Protein AF-A0A937ZBV9-F1 (afdb_monomer)

Sequence (139 aa):
MPPLIVRRASTTVELRDGQSFVIGGLLQSVGQNQINQLPWLGDIPVLGTLFRSTSYQKRETDLAIIVTPRLVRPARPGDVIKTPLDGTLPPNDKDLFLMGKTEVSRAAARLHAGLPPREFTGHMLDLPKGGARVVSARK

Foldseek 3Di:
DDDDDDDDADDDDDDDAFDKDWRDKDKDKDKDKDKDFDPPLLPDPPRNVVRIDIDIDIDIDIDIDMDGDHDKDDDDVPFAADDPPQQWDADDPCCCPVVVDRTDGNQVVCVVVVHDDDDHDMDDDPDPVPDPPPPDDDD

Secondary structure (DSSP, 8-state):
-PPP------------TT--EEEEEEEEEEEEEEEEE-TTTTTSTTTGGGSEEEEEEEEEEEEEEEE-----PPPPTT--B--GGGGEEPPPHHHHHTT--S-EEHHHHHHHTTPPPPP-BS------TT---------

Solvent-accessible surface area (backbone atoms only — not comparable to full-atom values): 9441 Å² total; per-residue (Å²): 132,85,86,85,86,85,88,87,87,87,87,88,86,90,73,56,76,66,44,71,47,74,82,48,72,46,84,46,78,48,78,46,80,47,77,51,60,48,85,85,55,34,77,40,83,95,60,5,68,84,46,37,50,75,46,81,46,79,48,79,46,82,48,77,45,76,48,64,50,75,82,76,75,83,83,56,95,87,58,52,63,75,51,93,68,66,56,53,35,83,47,52,69,63,39,40,75,74,66,68,34,80,63,36,50,35,69,60,54,32,54,76,68,72,44,79,85,80,84,58,47,74,85,77,84,85,67,65,90,90,58,87,80,77,81,79,84,80,133

Structure (mmCIF, N/CA/C/O backbone):
data_AF-A0A937ZBV9-F1
#
_entry.id   AF-A0A937ZBV9-F1
#
loop_
_atom_site.group_PDB
_atom_site.id
_atom_site.type_symbol
_atom_site.label_atom_id
_atom_site.label_alt_id
_atom_site.label_comp_id
_atom_site.label_asym_id
_atom_site.label_entity_id
_atom_site.label_seq_id
_atom_site.pdbx_PDB_ins_code
_atom_site.Cartn_x
_atom_site.Cartn_y
_atom_site.Cartn_z
_atom_site.occupancy
_atom_site.B_iso_or_equiv
_atom_site.auth_seq_id
_atom_site.auth_comp_id
_atom_site.auth_asym_id
_atom_site.auth_atom_id
_atom_site.pdbx_PDB_model_num
ATOM 1 N N . MET A 1 1 ? 0.458 -26.460 14.846 1.00 54.28 1 MET A N 1
ATOM 2 C CA . MET A 1 1 ? 0.755 -25.664 13.632 1.00 54.28 1 MET A CA 1
ATOM 3 C C . MET A 1 1 ? 0.397 -24.213 13.935 1.00 54.28 1 MET A C 1
ATOM 5 O O . MET A 1 1 ? -0.654 -24.023 14.540 1.00 54.28 1 MET A O 1
ATOM 9 N N . PRO A 1 2 ? 1.245 -23.215 13.632 1.00 66.12 2 PRO A N 1
ATOM 10 C CA . PRO A 1 2 ? 0.913 -21.812 13.890 1.00 66.12 2 PRO A CA 1
ATOM 11 C C . PRO A 1 2 ? -0.299 -21.358 13.051 1.00 66.12 2 PRO A C 1
ATOM 13 O O . PRO A 1 2 ? -0.456 -21.831 11.923 1.00 66.12 2 PRO A O 1
ATOM 16 N N . PRO A 1 3 ? -1.161 -20.464 13.574 1.00 81.19 3 PRO A N 1
ATOM 17 C CA . PRO A 1 3 ? -2.319 -19.969 12.837 1.00 81.19 3 PRO A CA 1
ATOM 18 C C . PRO A 1 3 ? -1.886 -19.007 11.722 1.00 81.19 3 PRO A C 1
ATOM 20 O O . PRO A 1 3 ? -1.163 -18.041 11.964 1.00 81.19 3 PRO A O 1
ATOM 23 N N . LEU A 1 4 ? -2.349 -19.256 10.495 1.00 86.62 4 LEU A N 1
ATOM 24 C CA . LEU A 1 4 ? -2.197 -18.330 9.374 1.00 86.62 4 LEU A CA 1
ATOM 25 C C . LEU A 1 4 ? -3.316 -17.281 9.433 1.00 86.62 4 LEU A C 1
ATOM 27 O O . LEU A 1 4 ? -4.492 -17.624 9.331 1.00 86.62 4 LEU A O 1
ATOM 31 N N . ILE A 1 5 ? -2.958 -16.004 9.569 1.00 76.88 5 ILE A N 1
ATOM 32 C CA . ILE A 1 5 ? -3.916 -14.889 9.561 1.00 76.88 5 ILE A CA 1
ATOM 33 C C . ILE A 1 5 ? -3.891 -14.239 8.173 1.00 76.88 5 ILE A C 1
ATOM 35 O O . ILE A 1 5 ? -2.910 -13.596 7.807 1.00 76.88 5 ILE A O 1
ATOM 39 N N . VAL A 1 6 ? -4.968 -14.393 7.397 1.00 79.19 6 VAL A N 1
ATOM 40 C CA . VAL A 1 6 ? -5.111 -13.795 6.056 1.00 79.19 6 VAL A CA 1
ATOM 41 C C . VAL A 1 6 ? -6.173 -12.699 6.084 1.00 79.19 6 VAL A C 1
ATOM 43 O O . VAL A 1 6 ? -7.282 -12.916 6.563 1.00 79.19 6 VAL A O 1
ATOM 46 N N . ARG A 1 7 ? -5.858 -11.528 5.522 1.00 72.69 7 ARG A N 1
ATOM 47 C CA . ARG A 1 7 ? -6.812 -10.433 5.279 1.00 72.69 7 ARG A CA 1
ATOM 48 C C . ARG A 1 7 ? -7.056 -10.294 3.777 1.00 72.69 7 ARG A C 1
ATOM 50 O O . ARG A 1 7 ? -6.093 -10.238 3.018 1.00 72.69 7 ARG A O 1
ATOM 57 N N . ARG A 1 8 ? -8.318 -10.219 3.342 1.00 74.69 8 ARG A N 1
ATOM 58 C CA . ARG A 1 8 ? -8.700 -10.053 1.927 1.00 74.69 8 ARG A CA 1
ATOM 59 C C . ARG A 1 8 ? -9.763 -8.964 1.791 1.00 74.69 8 ARG A C 1
ATOM 61 O O . ARG A 1 8 ? -10.686 -8.917 2.594 1.00 74.69 8 ARG A O 1
ATOM 68 N N . ALA A 1 9 ? -9.636 -8.130 0.764 1.00 71.75 9 ALA A N 1
ATOM 69 C CA . ALA A 1 9 ? -10.630 -7.141 0.356 1.00 71.75 9 ALA A CA 1
ATOM 70 C C . ALA A 1 9 ? -10.884 -7.296 -1.152 1.00 71.75 9 ALA A C 1
ATOM 72 O O . ALA A 1 9 ? -9.943 -7.562 -1.898 1.00 71.75 9 ALA A O 1
ATOM 73 N N . SER A 1 10 ? -12.138 -7.170 -1.590 1.00 74.75 10 SER A N 1
ATOM 74 C CA . SER A 1 10 ? -12.536 -7.253 -3.000 1.00 74.75 10 SER A CA 1
ATOM 75 C C . SER A 1 10 ? -13.500 -6.115 -3.300 1.00 74.75 10 SER A C 1
ATOM 77 O O . SER A 1 10 ? -14.573 -6.054 -2.704 1.00 74.75 10 SER A O 1
ATOM 79 N N . THR A 1 11 ? -13.114 -5.209 -4.193 1.00 75.44 11 THR A N 1
ATOM 80 C CA . THR A 1 11 ? -13.923 -4.058 -4.611 1.00 75.44 11 THR A CA 1
ATOM 81 C C . THR A 1 11 ? -13.809 -3.877 -6.124 1.00 75.44 11 THR A C 1
ATOM 83 O O . THR A 1 11 ? -12.801 -4.249 -6.726 1.00 75.44 11 THR A O 1
ATOM 86 N N . THR A 1 12 ? -14.841 -3.313 -6.748 1.00 79.38 12 THR A N 1
ATOM 87 C CA . THR A 1 12 ? -14.840 -2.940 -8.169 1.00 79.38 12 THR A CA 1
ATOM 88 C C . THR A 1 12 ? -14.924 -1.425 -8.249 1.00 79.38 12 THR A C 1
ATOM 90 O O . THR A 1 12 ? -15.823 -0.835 -7.655 1.00 79.38 12 THR A O 1
ATOM 93 N N . VAL A 1 13 ? -13.966 -0.794 -8.929 1.00 78.44 13 VAL A N 1
ATOM 94 C CA . VAL A 1 13 ? -13.854 0.669 -9.008 1.00 78.44 13 VAL A CA 1
ATOM 95 C C . VAL A 1 13 ? -13.488 1.108 -10.420 1.00 78.44 13 VAL A C 1
ATOM 97 O O . VAL A 1 13 ? -12.688 0.450 -11.084 1.00 78.44 13 VAL A O 1
ATOM 100 N N . GLU A 1 14 ? -14.049 2.230 -10.866 1.00 84.12 14 GLU A N 1
ATOM 101 C CA . GLU A 1 14 ? -13.691 2.880 -12.129 1.00 84.12 14 GLU A CA 1
ATOM 102 C C . GLU A 1 14 ? -12.772 4.070 -11.845 1.00 84.12 14 GLU A C 1
ATOM 104 O O . GLU A 1 14 ? -13.123 4.978 -11.092 1.00 84.12 14 GLU A O 1
ATOM 109 N N . LEU A 1 15 ? -11.570 4.058 -12.425 1.00 83.38 15 LEU A N 1
ATOM 110 C CA . LEU A 1 15 ? -10.530 5.060 -12.189 1.00 83.38 15 LEU A CA 1
ATOM 111 C C . LEU A 1 15 ? -9.907 5.497 -13.514 1.00 83.38 15 LEU A C 1
ATOM 113 O O . LEU A 1 15 ? -9.782 4.702 -14.446 1.00 83.38 15 LEU A O 1
ATOM 117 N N . ARG A 1 16 ? -9.478 6.760 -13.586 1.00 85.88 16 ARG A N 1
ATOM 118 C CA . ARG A 1 16 ? -8.677 7.269 -14.710 1.00 85.88 16 ARG A CA 1
ATOM 119 C C . ARG A 1 16 ? -7.200 6.899 -14.540 1.00 85.88 16 ARG A C 1
ATOM 121 O O . ARG A 1 16 ? -6.756 6.570 -13.440 1.00 85.88 16 ARG A O 1
ATOM 128 N N . ASP A 1 17 ? -6.435 6.977 -15.629 1.00 84.69 17 ASP A N 1
ATOM 129 C CA . ASP A 1 17 ? -4.981 6.777 -15.597 1.00 84.69 17 ASP A CA 1
ATOM 130 C C . ASP A 1 17 ? -4.322 7.706 -14.562 1.00 84.69 17 ASP A C 1
ATOM 132 O O . ASP A 1 17 ? -4.545 8.917 -14.570 1.00 84.69 17 ASP A O 1
ATOM 136 N N . GLY A 1 18 ? -3.549 7.128 -13.640 1.00 82.75 18 GLY A N 1
ATOM 137 C CA . GLY A 1 18 ? -2.853 7.855 -12.578 1.00 82.75 18 GLY A CA 1
ATOM 138 C C . G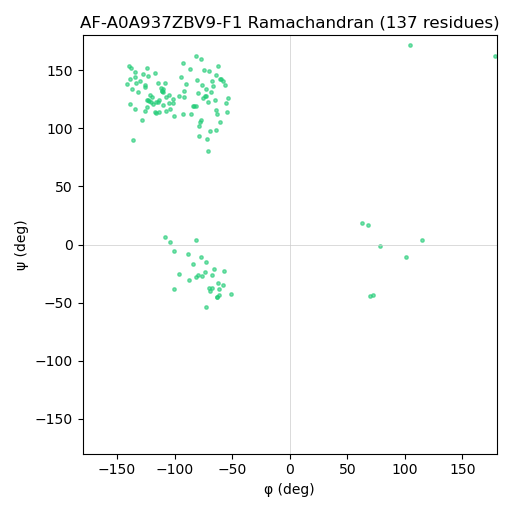LY A 1 18 ? -3.715 8.279 -11.382 1.00 82.75 18 GLY A C 1
ATOM 139 O O . GLY A 1 18 ? -3.174 8.853 -10.438 1.00 82.75 18 GLY A O 1
ATOM 140 N N . GLN A 1 19 ? -5.020 7.996 -11.368 1.00 83.06 19 GLN A N 1
ATOM 141 C CA . GLN A 1 19 ? -5.898 8.374 -10.260 1.00 83.06 19 GLN A CA 1
ATOM 142 C C . GLN A 1 19 ? -5.803 7.374 -9.100 1.00 83.06 19 GLN A C 1
ATOM 144 O O . GLN A 1 19 ? -6.149 6.205 -9.241 1.00 83.06 19 GLN A O 1
ATOM 149 N N . SER A 1 20 ? -5.384 7.836 -7.924 1.00 82.31 20 SER A N 1
ATOM 150 C CA . SER A 1 20 ? -5.296 6.990 -6.728 1.00 82.31 20 SER A CA 1
ATOM 151 C C . SER A 1 20 ? -6.653 6.802 -6.043 1.00 82.31 20 SER A C 1
ATOM 153 O O . SER A 1 20 ? -7.424 7.753 -5.914 1.00 82.31 20 SER A O 1
ATOM 155 N N . PHE A 1 21 ? -6.916 5.596 -5.539 1.00 81.62 21 PHE A N 1
ATOM 156 C CA . PHE A 1 21 ? -8.103 5.259 -4.748 1.00 81.62 21 PHE A CA 1
ATOM 157 C C . PHE A 1 21 ? -7.730 4.432 -3.512 1.00 81.62 21 PHE A C 1
ATOM 159 O O . PHE A 1 21 ? -6.821 3.599 -3.557 1.00 81.62 21 PHE A O 1
ATOM 166 N N . VAL A 1 22 ? -8.439 4.658 -2.402 1.00 80.25 22 VAL A N 1
ATOM 167 C CA . VAL A 1 22 ? -8.259 3.913 -1.149 1.00 80.25 22 VAL A CA 1
ATOM 168 C C . VAL A 1 22 ? -9.237 2.745 -1.129 1.00 80.25 22 VAL A C 1
ATOM 170 O O . VAL A 1 22 ? -10.442 2.945 -1.031 1.00 80.25 22 VAL A O 1
ATOM 173 N N . ILE A 1 23 ? -8.716 1.520 -1.203 1.00 75.00 23 ILE A N 1
ATOM 174 C CA . ILE A 1 23 ? -9.540 0.299 -1.246 1.00 75.00 23 ILE A CA 1
ATOM 175 C C . ILE A 1 23 ? -10.096 -0.052 0.137 1.00 75.00 23 ILE A C 1
ATOM 177 O O . ILE A 1 23 ? -11.154 -0.667 0.249 1.00 75.00 23 ILE A O 1
ATOM 181 N N . GLY A 1 24 ? -9.401 0.355 1.199 1.00 70.00 24 GLY A N 1
ATOM 182 C CA . GLY A 1 24 ? -9.860 0.148 2.562 1.00 70.00 24 GLY A CA 1
ATOM 183 C C . GLY A 1 24 ? -8.878 0.652 3.612 1.00 70.00 24 GLY A C 1
ATOM 184 O O . GLY A 1 24 ? -7.689 0.854 3.340 1.00 70.00 24 GLY A O 1
ATOM 185 N N . GLY A 1 25 ? -9.412 0.829 4.819 1.00 66.88 25 GLY A N 1
ATOM 186 C CA . GLY A 1 25 ? -8.679 1.074 6.053 1.00 66.88 25 GLY A CA 1
ATOM 187 C C . GLY A 1 25 ? -9.045 0.011 7.091 1.00 66.88 25 GLY A C 1
ATOM 188 O O . GLY A 1 25 ? -10.185 -0.449 7.114 1.00 66.88 25 GLY A O 1
ATOM 189 N N . LEU A 1 26 ? -8.102 -0.410 7.932 1.00 67.38 26 LEU A N 1
ATOM 190 C CA . LEU A 1 26 ? -8.366 -1.332 9.037 1.00 67.38 26 LEU A CA 1
ATOM 191 C C . LEU A 1 26 ? -7.868 -0.695 10.333 1.00 67.38 26 LEU A C 1
ATOM 193 O O . LEU A 1 26 ? -6.665 -0.492 10.476 1.00 67.38 26 LEU A O 1
ATOM 197 N N . LEU A 1 27 ? -8.804 -0.404 11.241 1.00 52.84 27 LEU A N 1
ATOM 198 C CA . LEU A 1 27 ? -8.553 0.036 12.612 1.00 52.84 27 LEU A CA 1
ATOM 199 C C . LEU A 1 27 ? -8.813 -1.146 13.549 1.00 52.84 27 LEU A C 1
ATOM 201 O O . LEU A 1 27 ? -9.935 -1.648 13.626 1.00 52.84 27 LEU A O 1
ATOM 205 N N . GLN A 1 28 ? -7.780 -1.613 14.245 1.00 49.78 28 GLN A N 1
ATOM 206 C CA . GLN A 1 28 ? -7.897 -2.691 15.226 1.00 49.78 28 GLN A CA 1
ATOM 207 C C . GLN A 1 28 ? -7.455 -2.189 16.597 1.00 49.78 28 GLN A C 1
ATOM 209 O O . GLN A 1 28 ? -6.318 -1.758 16.754 1.00 49.78 28 GLN A O 1
ATOM 214 N N . SER A 1 29 ? -8.344 -2.285 17.589 1.00 59.50 29 SER A N 1
ATOM 215 C CA . SER A 1 29 ? -8.056 -1.961 18.989 1.00 59.50 29 SER A CA 1
ATOM 216 C C . SER A 1 29 ? -8.245 -3.206 19.847 1.00 59.50 29 SER A C 1
ATOM 218 O O . SER A 1 29 ? -9.322 -3.803 19.856 1.00 59.50 29 SER A O 1
ATOM 220 N N . VAL A 1 30 ? -7.186 -3.627 20.537 1.00 70.75 30 VAL A N 1
ATOM 221 C CA . VAL A 1 30 ? -7.214 -4.748 21.483 1.00 70.75 30 VAL A CA 1
ATOM 222 C C . VAL A 1 30 ? -6.883 -4.209 22.868 1.00 70.75 30 VAL A C 1
ATOM 224 O O . VAL A 1 30 ? -5.765 -3.748 23.104 1.00 70.75 30 VAL A O 1
ATOM 227 N N . GLY A 1 31 ? -7.860 -4.264 23.775 1.00 75.56 31 GLY A N 1
ATOM 228 C CA . GLY A 1 31 ? -7.691 -3.954 25.193 1.00 75.56 31 GLY A CA 1
ATOM 229 C C . GLY A 1 31 ? -7.675 -5.235 26.022 1.00 75.56 31 GLY A C 1
ATOM 230 O O . GLY A 1 31 ? -8.574 -6.062 25.890 1.00 75.56 31 GLY A O 1
ATOM 231 N N . GLN A 1 32 ? -6.662 -5.403 26.867 1.00 79.56 32 GLN A N 1
ATOM 232 C CA . GLN A 1 32 ? -6.564 -6.502 27.821 1.00 79.56 32 GLN A CA 1
ATOM 233 C C . GLN A 1 32 ? -6.402 -5.923 29.226 1.00 79.56 32 GLN A C 1
ATOM 235 O O . GLN A 1 32 ? -5.418 -5.242 29.516 1.00 79.56 32 GLN A O 1
ATOM 240 N N . ASN A 1 33 ? -7.373 -6.220 30.090 1.00 80.44 33 ASN A N 1
ATOM 241 C CA . ASN A 1 33 ? -7.332 -5.878 31.507 1.00 80.44 33 ASN A CA 1
ATOM 242 C C . ASN A 1 33 ? -7.104 -7.170 32.281 1.00 80.44 33 ASN A C 1
ATOM 244 O O . ASN A 1 33 ? -7.962 -8.051 32.269 1.00 80.44 33 ASN A O 1
ATOM 248 N N . GLN A 1 34 ? -5.960 -7.285 32.943 1.00 83.38 34 GLN A N 1
ATOM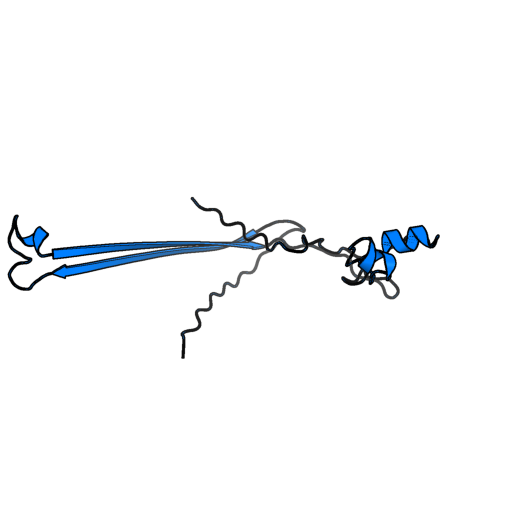 249 C CA . GLN A 1 34 ? -5.651 -8.430 33.786 1.00 83.38 34 GLN A CA 1
ATOM 250 C C . GLN A 1 34 ? -5.501 -7.964 35.225 1.00 83.38 34 GLN A C 1
ATOM 252 O O . GLN A 1 34 ? -4.679 -7.101 35.523 1.00 83.38 34 GLN A O 1
ATOM 257 N N . ILE A 1 35 ? -6.301 -8.542 36.116 1.00 83.94 35 ILE A N 1
ATOM 258 C CA . ILE A 1 35 ? -6.232 -8.242 37.537 1.00 83.94 35 ILE A CA 1
ATOM 259 C C . ILE A 1 35 ? -5.828 -9.510 38.274 1.00 83.94 35 ILE A C 1
ATOM 261 O O . ILE A 1 35 ? -6.587 -10.474 38.324 1.00 83.94 35 ILE A O 1
ATOM 265 N N . ASN A 1 36 ? -4.635 -9.486 38.854 1.00 85.06 36 ASN A N 1
ATOM 266 C CA . ASN A 1 36 ? -4.140 -10.538 39.725 1.00 85.06 36 ASN A CA 1
ATOM 267 C C . ASN A 1 36 ? -4.285 -10.060 41.171 1.00 85.06 36 ASN A C 1
ATOM 269 O O . ASN A 1 36 ? -3.774 -8.998 41.524 1.00 85.06 36 ASN A O 1
ATOM 273 N N . GLN A 1 37 ? -4.964 -10.831 42.016 1.00 86.44 37 GLN A N 1
ATOM 274 C CA . GLN A 1 37 ? -5.079 -10.519 43.439 1.00 86.44 37 GLN A CA 1
ATOM 275 C C . GLN A 1 37 ? -4.961 -11.759 44.312 1.00 86.44 37 GLN A C 1
ATOM 277 O O . GLN A 1 37 ? -5.303 -12.861 43.882 1.00 86.44 37 GLN A O 1
ATOM 282 N N . LEU A 1 38 ? -4.510 -11.560 45.550 1.00 86.31 38 LEU A N 1
ATOM 283 C CA . LEU A 1 38 ? -4.561 -12.591 46.580 1.00 86.31 38 LEU A CA 1
ATOM 284 C C . LEU A 1 38 ? -6.012 -12.783 47.063 1.00 86.31 38 LEU A C 1
ATOM 286 O O . LEU A 1 38 ? -6.691 -11.788 47.337 1.00 86.31 38 LEU A O 1
ATOM 290 N N . PRO A 1 39 ? -6.496 -14.032 47.196 1.00 80.00 39 PRO A N 1
ATOM 291 C CA . PRO A 1 39 ? -7.819 -14.296 47.754 1.00 80.00 39 PRO A CA 1
ATOM 292 C C . PRO A 1 39 ? -7.906 -13.761 49.197 1.00 80.00 39 PRO A C 1
ATOM 294 O O . PRO A 1 39 ? -6.930 -13.834 49.942 1.00 80.00 39 PRO A O 1
ATOM 297 N N . TRP A 1 40 ? -9.066 -13.214 49.581 1.00 82.25 40 TRP A N 1
ATOM 298 C CA . TRP A 1 40 ? -9.374 -12.549 50.867 1.00 82.25 40 TRP A CA 1
ATOM 299 C C . TRP A 1 40 ? -8.709 -11.186 51.123 1.00 82.25 40 TRP A C 1
ATOM 301 O O . TRP A 1 40 ? -9.388 -10.262 51.561 1.00 82.25 40 TRP A O 1
ATOM 311 N N . LEU A 1 41 ? -7.411 -11.021 50.845 1.00 82.38 41 LEU A N 1
ATOM 312 C CA . LEU A 1 41 ? -6.690 -9.763 51.118 1.00 82.38 41 LEU A CA 1
ATOM 313 C C . LEU A 1 41 ? -6.921 -8.671 50.061 1.00 82.38 41 LEU A C 1
ATOM 315 O O . LEU A 1 41 ? -6.803 -7.485 50.367 1.00 82.38 41 LEU A O 1
ATOM 319 N N . GLY A 1 42 ? -7.243 -9.056 48.824 1.00 79.56 42 GLY A N 1
ATOM 320 C CA . GLY A 1 42 ? -7.387 -8.128 47.697 1.00 79.56 42 GLY A CA 1
ATOM 321 C C . GLY A 1 42 ? -8.644 -7.248 47.714 1.00 79.56 42 GLY A C 1
ATOM 322 O O . GLY A 1 42 ? -8.677 -6.245 47.001 1.00 79.56 42 GLY A O 1
ATOM 323 N N . ASP A 1 43 ? -9.642 -7.577 48.541 1.00 83.94 43 ASP A N 1
ATOM 324 C CA . ASP A 1 43 ? -10.938 -6.879 48.583 1.00 83.94 43 ASP A CA 1
ATOM 325 C C . ASP A 1 43 ? -11.079 -5.932 49.798 1.00 83.94 43 ASP A C 1
ATOM 327 O O . ASP A 1 43 ? -12.115 -5.290 49.974 1.00 83.94 43 ASP A O 1
ATOM 331 N N . ILE A 1 44 ? -10.037 -5.806 50.636 1.00 87.00 44 ILE A N 1
ATOM 332 C CA . ILE A 1 44 ? -10.041 -4.899 51.794 1.00 87.00 44 ILE A CA 1
ATOM 333 C C . ILE A 1 44 ? -9.979 -3.440 51.299 1.00 87.00 44 ILE A C 1
ATOM 335 O O . ILE A 1 44 ? -9.014 -3.072 50.620 1.00 87.00 44 ILE A O 1
ATOM 339 N N . PRO A 1 45 ? -10.944 -2.569 51.647 1.00 77.00 45 PRO A N 1
ATOM 340 C CA . PRO A 1 45 ? -10.868 -1.155 51.294 1.00 77.00 45 PRO A CA 1
ATOM 341 C C . PRO A 1 45 ? -9.612 -0.517 51.907 1.00 77.00 45 PRO A C 1
ATOM 343 O O . PRO A 1 45 ? -9.218 -0.844 53.023 1.00 77.00 45 PRO A O 1
ATOM 346 N N . VAL A 1 46 ? -8.964 0.391 51.172 1.00 82.81 46 VAL A N 1
ATOM 347 C CA . VAL A 1 46 ? -7.692 1.060 51.531 1.00 82.81 46 VAL A CA 1
ATOM 348 C C . VAL A 1 46 ? -6.439 0.164 51.461 1.00 82.81 46 VAL A C 1
ATOM 350 O O . VAL A 1 46 ? -5.438 0.612 50.910 1.00 82.81 46 VAL A O 1
ATOM 353 N N . LEU A 1 47 ? -6.472 -1.086 51.943 1.00 82.44 47 LEU A N 1
ATOM 354 C CA . LEU A 1 47 ? -5.290 -1.976 51.982 1.00 82.44 47 LEU A CA 1
ATOM 355 C C . LEU A 1 47 ? -5.172 -2.948 50.794 1.00 82.44 47 LEU A C 1
ATOM 357 O O . LEU A 1 47 ? -4.067 -3.366 50.450 1.00 82.44 47 LEU A O 1
ATOM 361 N N . GLY A 1 48 ? -6.279 -3.302 50.139 1.00 77.94 48 GLY A N 1
ATOM 362 C CA . GLY A 1 48 ? -6.319 -4.313 49.074 1.00 77.94 48 GLY A CA 1
ATOM 363 C C . GLY A 1 48 ? -5.555 -3.929 47.803 1.00 77.94 48 GLY A C 1
ATOM 364 O O . GLY A 1 48 ? -5.121 -4.804 47.056 1.00 77.94 48 GLY A O 1
ATOM 365 N N . THR A 1 49 ? -5.299 -2.636 47.580 1.00 82.12 49 THR A N 1
ATOM 366 C CA . THR A 1 49 ? -4.503 -2.134 46.445 1.00 82.12 49 THR A CA 1
ATOM 367 C C . THR A 1 49 ? -3.026 -2.519 46.531 1.00 82.12 49 THR A C 1
ATOM 369 O O . THR A 1 49 ? -2.390 -2.664 45.492 1.00 82.12 49 THR A O 1
ATOM 372 N N . LEU A 1 50 ? -2.485 -2.744 47.736 1.00 84.56 50 LEU A N 1
ATOM 373 C CA . LEU A 1 50 ? -1.110 -3.227 47.935 1.00 84.56 50 LEU A CA 1
ATOM 374 C C . LEU A 1 50 ? -0.962 -4.717 47.581 1.00 84.56 50 LEU A C 1
ATOM 376 O O . LEU A 1 50 ? 0.131 -5.171 47.253 1.00 84.56 50 LEU A O 1
ATOM 380 N N . PHE A 1 51 ? -2.067 -5.468 47.625 1.00 86.00 51 PHE A N 1
ATOM 381 C CA . PHE A 1 51 ? -2.123 -6.917 47.391 1.00 86.00 51 PHE A CA 1
ATOM 382 C C . PHE A 1 51 ? -2.790 -7.297 46.058 1.00 86.00 51 PHE A C 1
ATOM 384 O O . PHE A 1 51 ? -3.007 -8.481 45.778 1.00 86.00 51 PHE A O 1
ATOM 391 N N . ARG A 1 52 ? -3.106 -6.301 45.220 1.00 83.12 52 ARG A N 1
ATOM 392 C CA . ARG A 1 52 ? -3.681 -6.462 43.883 1.00 83.12 52 ARG A CA 1
ATOM 393 C C . ARG A 1 52 ? -2.756 -5.823 42.852 1.00 83.12 52 ARG A C 1
ATOM 395 O O . ARG A 1 52 ? -2.397 -4.658 42.950 1.00 83.12 52 ARG A O 1
ATOM 402 N N . SER A 1 53 ? -2.417 -6.578 41.816 1.00 82.44 53 SER A N 1
ATOM 403 C CA . SER A 1 53 ? -1.719 -6.084 40.634 1.00 82.44 53 SER A CA 1
ATOM 404 C C . SER A 1 53 ? -2.715 -5.971 39.484 1.00 82.44 53 SER A C 1
ATOM 406 O O . SER A 1 53 ? -3.364 -6.950 39.113 1.00 82.44 53 SER A O 1
ATOM 408 N N . THR A 1 54 ? -2.861 -4.770 38.930 1.00 82.56 54 THR A N 1
ATOM 409 C CA . THR A 1 54 ? -3.646 -4.529 37.716 1.00 82.56 54 THR A CA 1
ATOM 410 C C . THR A 1 54 ? -2.694 -4.248 36.561 1.00 82.56 54 THR A C 1
ATOM 412 O O . THR A 1 54 ? -1.814 -3.396 36.660 1.00 82.56 54 THR A O 1
ATOM 415 N N . SER A 1 55 ? -2.846 -4.987 35.469 1.00 83.25 55 SER A N 1
ATOM 416 C CA . SER A 1 55 ? -2.133 -4.757 34.220 1.00 83.25 55 SER A CA 1
ATOM 417 C C . SER A 1 55 ? -3.139 -4.343 33.156 1.00 83.25 55 SER A C 1
ATOM 419 O O . SER A 1 55 ? -4.110 -5.053 32.885 1.00 83.25 55 SER A O 1
ATOM 421 N N . TYR A 1 56 ? -2.904 -3.171 32.574 1.00 82.62 56 TYR A N 1
ATOM 422 C CA . TYR A 1 56 ? -3.676 -2.638 31.462 1.00 82.62 56 TYR A CA 1
ATOM 423 C C . TYR A 1 56 ? -2.804 -2.651 30.208 1.00 82.62 56 TYR A C 1
ATOM 425 O O . TYR A 1 56 ? -1.750 -2.015 30.182 1.00 82.62 56 TYR A O 1
ATOM 433 N N . GLN A 1 57 ? -3.233 -3.361 29.165 1.00 80.56 57 GLN A N 1
ATOM 434 C CA . GLN A 1 57 ? -2.537 -3.386 27.881 1.00 80.56 57 GLN A CA 1
ATOM 435 C C . GLN A 1 57 ? -3.483 -2.961 26.756 1.00 80.56 57 GLN A C 1
ATOM 437 O O . GLN A 1 57 ? -4.528 -3.572 26.549 1.00 80.56 57 GLN A O 1
ATOM 442 N N . LYS A 1 58 ? -3.093 -1.932 25.995 1.00 80.00 58 LYS A N 1
ATOM 443 C CA . LYS A 1 58 ? -3.825 -1.433 24.823 1.00 80.00 58 LYS A CA 1
ATOM 444 C C . LYS A 1 58 ? -2.940 -1.545 23.581 1.00 80.00 58 LYS A C 1
ATOM 446 O O . LYS A 1 58 ? -1.807 -1.070 23.599 1.00 80.00 58 LYS A O 1
ATOM 451 N N . ARG A 1 59 ? -3.430 -2.186 22.516 1.00 77.62 59 ARG A N 1
ATOM 452 C CA . ARG A 1 59 ? -2.747 -2.279 21.213 1.00 77.62 59 ARG A CA 1
ATOM 453 C C . ARG A 1 59 ? -3.648 -1.722 20.120 1.00 77.62 59 ARG A C 1
ATO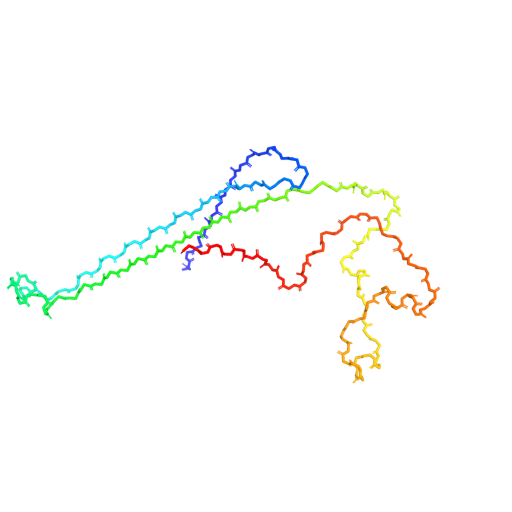M 455 O O . ARG A 1 59 ? -4.767 -2.202 19.961 1.00 77.62 59 ARG A O 1
ATOM 462 N N . GLU A 1 60 ? -3.141 -0.750 19.371 1.00 77.06 60 GLU A N 1
ATOM 463 C CA . GLU A 1 60 ? -3.817 -0.138 18.223 1.00 77.06 60 GLU A CA 1
ATOM 464 C C . GLU A 1 60 ? -3.043 -0.462 16.939 1.00 77.06 60 GLU A C 1
ATOM 466 O O . GLU A 1 60 ? -1.811 -0.508 16.933 1.00 77.06 60 GLU A O 1
ATOM 471 N N . THR A 1 61 ? -3.749 -0.776 15.855 1.00 75.94 61 THR A N 1
ATOM 472 C CA . THR A 1 61 ? -3.145 -1.068 14.549 1.00 75.94 61 THR A CA 1
ATOM 473 C C . THR A 1 61 ? -3.961 -0.428 13.440 1.00 75.94 61 THR A C 1
ATOM 475 O O . THR A 1 61 ? -5.120 -0.801 13.244 1.00 75.94 61 THR A O 1
ATOM 478 N N . ASP A 1 62 ? -3.296 0.448 12.685 1.00 75.06 62 ASP A N 1
ATOM 479 C CA . ASP A 1 62 ? -3.848 1.173 11.544 1.00 75.06 62 ASP A CA 1
ATOM 480 C C . ASP A 1 62 ? -3.211 0.671 10.245 1.00 75.06 62 ASP A C 1
ATOM 482 O O . ASP A 1 62 ? -1.990 0.537 10.133 1.00 75.06 62 ASP A O 1
ATOM 486 N N . LEU A 1 63 ? -4.040 0.385 9.244 1.00 80.50 63 LEU A N 1
ATOM 487 C CA . LEU A 1 63 ? -3.599 -0.017 7.909 1.00 80.50 63 LEU A CA 1
ATOM 488 C C . LEU A 1 63 ? -4.433 0.703 6.853 1.00 80.50 63 LEU A C 1
ATOM 490 O O . LEU A 1 63 ? -5.655 0.668 6.934 1.00 80.50 63 LEU A O 1
ATOM 494 N N . ALA A 1 64 ? -3.785 1.265 5.832 1.00 79.31 64 ALA A N 1
ATOM 495 C CA . ALA A 1 64 ? -4.436 1.829 4.651 1.00 79.31 64 ALA A CA 1
ATOM 496 C C . ALA A 1 64 ? -3.859 1.203 3.374 1.00 79.31 64 ALA A C 1
ATOM 498 O O . ALA A 1 64 ? -2.643 1.059 3.244 1.00 79.31 64 ALA A O 1
ATOM 499 N N . ILE A 1 65 ? -4.732 0.836 2.432 1.00 78.19 65 ILE A N 1
ATOM 500 C CA . ILE A 1 65 ? -4.341 0.265 1.135 1.00 78.19 65 ILE A CA 1
ATOM 501 C C . ILE A 1 65 ? -4.718 1.249 0.027 1.00 78.19 65 ILE A C 1
ATOM 503 O O . ILE A 1 65 ? -5.901 1.500 -0.214 1.00 78.19 65 ILE A O 1
ATOM 507 N N . ILE A 1 66 ? -3.702 1.788 -0.650 1.00 84.00 66 ILE A N 1
ATOM 508 C CA . ILE A 1 66 ? -3.839 2.752 -1.749 1.00 84.00 66 ILE A CA 1
ATOM 509 C C . ILE A 1 66 ? -3.435 2.068 -3.051 1.00 84.00 66 ILE A C 1
ATOM 511 O O . ILE A 1 66 ? -2.392 1.417 -3.111 1.00 84.00 66 ILE A O 1
ATOM 515 N N . VAL A 1 67 ? -4.241 2.241 -4.097 1.00 80.50 67 VAL A N 1
ATOM 516 C CA . VAL A 1 67 ? -3.953 1.720 -5.436 1.00 80.50 67 VAL A CA 1
ATOM 517 C C . VAL A 1 67 ? -4.003 2.848 -6.459 1.00 80.50 67 VAL A C 1
ATOM 519 O O . VAL A 1 67 ? -4.905 3.682 -6.426 1.00 80.50 67 VAL A O 1
ATOM 522 N N . THR A 1 68 ? -3.035 2.849 -7.378 1.00 87.06 68 THR A N 1
ATOM 523 C CA . THR A 1 68 ? -2.917 3.814 -8.478 1.00 87.06 68 THR A CA 1
ATOM 524 C C . THR A 1 68 ? -2.766 3.041 -9.795 1.00 87.06 68 THR A C 1
ATOM 526 O O . THR A 1 68 ? -1.704 2.456 -10.029 1.00 87.06 68 THR A O 1
ATOM 529 N N . PRO A 1 69 ? -3.794 2.991 -10.658 1.00 83.88 69 PRO A N 1
ATOM 530 C CA . PRO A 1 69 ? -3.705 2.328 -11.949 1.00 83.88 69 PRO A CA 1
ATOM 531 C C . PRO A 1 69 ? -2.882 3.166 -12.933 1.00 83.88 69 PRO A C 1
ATOM 533 O O . PRO A 1 69 ? -2.858 4.398 -12.860 1.00 83.88 69 PRO A O 1
ATOM 536 N N . ARG A 1 70 ? -2.208 2.490 -13.868 1.00 80.56 70 ARG A N 1
ATOM 537 C CA . ARG A 1 70 ? -1.448 3.122 -14.953 1.00 80.56 70 ARG A CA 1
ATOM 538 C C . ARG A 1 70 ? -1.788 2.476 -16.291 1.00 80.56 70 ARG A C 1
ATOM 540 O O . ARG A 1 70 ? -1.752 1.252 -16.396 1.00 80.56 70 ARG A O 1
ATOM 547 N N . LEU A 1 71 ? -2.085 3.286 -17.302 1.00 81.25 71 LEU A N 1
ATOM 548 C CA . LEU A 1 71 ? -2.367 2.831 -18.661 1.00 81.25 71 LEU A CA 1
ATOM 549 C C . LEU A 1 71 ? -1.074 2.825 -19.487 1.00 81.25 71 LEU A C 1
ATOM 551 O O . LEU A 1 71 ? -0.359 3.824 -19.558 1.00 81.25 71 LEU A O 1
ATOM 555 N N . VAL A 1 72 ? -0.754 1.690 -20.110 1.00 80.25 72 VAL A N 1
ATOM 556 C CA . VAL A 1 72 ? 0.452 1.526 -20.938 1.00 80.25 72 VAL A CA 1
ATOM 557 C C . VAL A 1 72 ? 0.078 1.229 -22.384 1.00 80.25 72 VAL A C 1
ATOM 559 O O . VAL A 1 72 ? -0.941 0.599 -22.664 1.00 80.25 72 VAL A O 1
ATOM 562 N N . ARG A 1 73 ? 0.905 1.700 -23.319 1.00 80.31 73 ARG A N 1
ATOM 563 C CA . ARG A 1 73 ? 0.715 1.438 -24.749 1.00 80.31 73 ARG A CA 1
ATOM 564 C C . ARG A 1 73 ? 1.157 0.006 -25.082 1.00 80.31 73 ARG A C 1
ATOM 566 O O . ARG A 1 73 ? 2.208 -0.408 -24.589 1.00 80.31 73 ARG A O 1
ATOM 573 N N . PRO A 1 74 ? 0.401 -0.736 -25.911 1.00 73.75 74 PRO A N 1
ATOM 574 C CA . PRO A 1 74 ? 0.788 -2.079 -26.322 1.00 73.75 74 PRO A CA 1
ATOM 575 C C . PRO A 1 74 ? 2.031 -2.043 -27.218 1.00 73.75 74 PRO A C 1
ATOM 577 O O . PRO A 1 74 ? 2.169 -1.171 -28.076 1.00 73.75 74 PRO A O 1
ATOM 580 N N . ALA A 1 75 ? 2.915 -3.017 -27.011 1.00 77.62 75 ALA A N 1
ATOM 581 C CA . ALA A 1 75 ? 4.063 -3.283 -27.867 1.00 77.62 75 ALA A CA 1
ATOM 582 C C . ALA A 1 75 ? 3.610 -3.777 -29.246 1.00 77.62 75 ALA A C 1
ATOM 584 O O . ALA A 1 75 ? 2.738 -4.646 -29.333 1.00 77.62 75 ALA A O 1
ATOM 585 N N . ARG A 1 76 ? 4.212 -3.270 -30.323 1.00 79.81 76 ARG A N 1
ATOM 586 C CA . ARG A 1 76 ? 4.019 -3.809 -31.674 1.00 79.81 76 ARG A CA 1
ATOM 587 C C . ARG A 1 76 ? 5.010 -4.951 -31.930 1.00 79.81 76 ARG A C 1
ATOM 589 O O . ARG A 1 76 ? 6.110 -4.940 -31.375 1.00 79.81 76 ARG A O 1
ATOM 596 N N . PRO A 1 77 ? 4.674 -5.932 -32.786 1.00 77.69 77 PRO A N 1
ATOM 597 C CA . PRO A 1 77 ? 5.643 -6.929 -33.232 1.00 77.69 77 PRO A CA 1
ATOM 598 C C . PRO A 1 77 ? 6.871 -6.246 -33.857 1.00 77.69 77 PRO A C 1
ATOM 600 O O . PRO A 1 77 ? 6.731 -5.480 -34.807 1.00 77.69 77 PRO A O 1
ATOM 603 N N . GLY A 1 78 ? 8.061 -6.502 -33.304 1.00 78.31 78 GLY A N 1
ATOM 604 C CA . GLY A 1 78 ? 9.322 -5.868 -33.718 1.00 78.31 78 GLY A CA 1
ATOM 605 C C . GLY A 1 78 ? 9.805 -4.723 -32.819 1.00 78.31 78 GLY A C 1
ATOM 606 O O . GLY A 1 78 ? 10.964 -4.326 -32.934 1.00 78.31 78 GLY A O 1
ATOM 607 N N . ASP A 1 79 ? 8.978 -4.235 -31.889 1.00 78.00 79 ASP A N 1
ATOM 608 C CA . ASP A 1 79 ? 9.410 -3.244 -30.902 1.00 78.00 79 ASP A CA 1
ATOM 609 C C . ASP A 1 79 ? 10.404 -3.860 -29.905 1.00 78.00 79 ASP A C 1
ATOM 611 O O . ASP A 1 79 ? 10.162 -4.915 -29.311 1.00 78.00 79 ASP A O 1
ATOM 615 N N . VAL A 1 80 ? 11.528 -3.175 -29.672 1.00 75.62 80 VAL A N 1
ATOM 616 C CA . VAL A 1 80 ? 12.482 -3.560 -28.625 1.00 75.62 80 VAL A CA 1
ATOM 617 C C . VAL A 1 80 ? 11.924 -3.112 -27.276 1.00 75.62 80 VAL A C 1
ATOM 619 O O . VAL A 1 80 ? 11.952 -1.926 -26.939 1.00 75.62 80 VAL A O 1
ATOM 622 N N . ILE A 1 81 ? 11.423 -4.068 -26.498 1.00 76.94 81 ILE A N 1
ATOM 623 C CA . ILE A 1 81 ? 10.888 -3.811 -25.159 1.00 76.94 81 ILE A CA 1
ATOM 624 C C . ILE A 1 81 ? 12.028 -3.702 -24.163 1.00 76.94 81 ILE A C 1
ATOM 626 O O . ILE A 1 81 ? 12.902 -4.565 -24.110 1.00 76.94 81 ILE A O 1
ATOM 630 N N . LYS A 1 82 ? 12.004 -2.635 -23.359 1.00 76.06 82 LYS A N 1
ATOM 631 C CA . LYS A 1 82 ? 12.969 -2.453 -22.276 1.00 76.06 82 LYS A CA 1
ATOM 632 C C . LYS A 1 82 ? 12.787 -3.565 -21.249 1.00 76.06 82 LYS A C 1
ATOM 634 O O . LYS A 1 82 ? 11.751 -3.639 -20.589 1.00 76.06 82 LYS A O 1
ATOM 639 N N . THR A 1 83 ? 13.795 -4.411 -21.092 1.00 79.44 83 THR A N 1
ATOM 640 C CA . THR A 1 83 ? 13.822 -5.432 -20.046 1.00 79.44 83 THR A CA 1
ATOM 641 C C . THR A 1 83 ? 14.527 -4.897 -18.794 1.00 79.44 83 THR A C 1
ATOM 643 O O . THR A 1 83 ? 15.370 -3.997 -18.892 1.00 79.44 83 THR A O 1
ATOM 646 N N . PRO A 1 84 ? 14.248 -5.454 -17.598 1.00 74.56 84 PRO A N 1
ATOM 647 C CA . PRO A 1 84 ? 14.964 -5.082 -16.374 1.00 74.56 84 PRO A CA 1
ATOM 648 C C . PRO A 1 84 ? 16.487 -5.271 -16.463 1.00 74.56 84 PRO A C 1
ATOM 650 O O . PRO A 1 84 ? 17.231 -4.627 -15.725 1.00 74.56 84 PRO A O 1
ATOM 653 N N . LEU A 1 85 ? 16.946 -6.135 -17.374 1.00 76.56 85 LEU A N 1
ATOM 654 C CA . LEU A 1 85 ? 18.352 -6.478 -17.567 1.00 7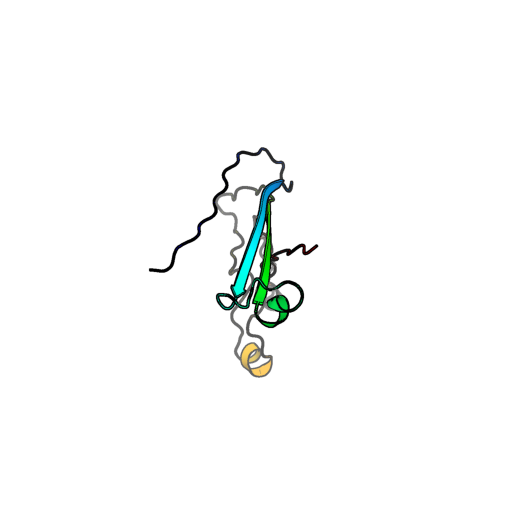6.56 85 LEU A CA 1
ATOM 655 C C . LEU A 1 85 ? 19.078 -5.542 -18.553 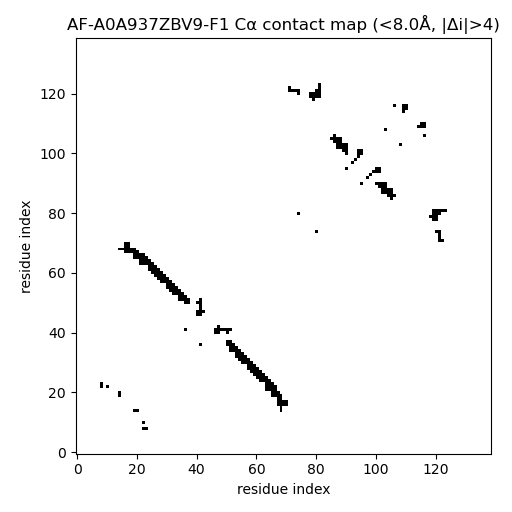1.00 76.56 85 LEU A C 1
ATOM 657 O O . LEU A 1 85 ? 20.300 -5.590 -18.668 1.00 76.56 85 LEU A O 1
ATOM 661 N N . ASP A 1 86 ? 18.364 -4.645 -19.240 1.00 79.75 86 ASP A N 1
ATOM 662 C CA . ASP A 1 86 ? 18.973 -3.726 -20.213 1.00 79.75 86 ASP A CA 1
ATOM 663 C C . ASP A 1 86 ? 19.714 -2.544 -19.569 1.00 79.75 86 ASP A C 1
ATOM 665 O O . ASP A 1 86 ? 20.436 -1.817 -20.252 1.00 79.75 86 ASP A O 1
ATOM 669 N N . GLY A 1 87 ? 19.551 -2.331 -18.260 1.00 78.56 87 GLY A N 1
ATOM 670 C CA . GLY A 1 87 ? 20.182 -1.220 -17.542 1.00 78.56 87 GLY A CA 1
ATOM 671 C C . GLY A 1 87 ? 21.638 -1.466 -17.142 1.00 78.56 87 GLY A C 1
ATOM 672 O O . GLY A 1 87 ? 22.408 -0.510 -17.040 1.00 78.56 87 GLY A O 1
ATOM 673 N N . THR A 1 88 ? 22.030 -2.723 -16.933 1.00 80.88 88 THR A N 1
ATOM 674 C CA . THR A 1 88 ? 23.323 -3.078 -16.336 1.00 80.88 88 THR A CA 1
ATOM 675 C C . THR A 1 88 ? 24.123 -4.019 -17.235 1.00 80.88 88 THR A C 1
ATOM 677 O O . THR A 1 88 ? 23.591 -4.761 -18.067 1.00 80.88 88 THR A O 1
ATOM 680 N N . LEU A 1 89 ? 25.442 -3.931 -17.115 1.00 82.56 89 LEU A N 1
ATOM 681 C CA . LEU A 1 89 ? 26.408 -4.867 -17.670 1.00 82.56 89 LEU A CA 1
ATOM 682 C C . LEU A 1 89 ? 27.339 -5.328 -16.544 1.00 82.56 89 LEU A C 1
ATOM 684 O O . LEU A 1 89 ? 27.625 -4.531 -15.640 1.00 82.56 89 LEU A O 1
ATOM 688 N N . PRO A 1 90 ? 27.813 -6.587 -16.595 1.00 82.69 90 PRO A N 1
ATOM 689 C CA . PRO A 1 90 ? 28.864 -7.035 -15.697 1.00 82.69 90 PRO A CA 1
ATOM 690 C C . PRO A 1 90 ? 30.113 -6.149 -15.874 1.00 82.69 90 PRO A C 1
ATOM 692 O O . PRO A 1 90 ? 30.415 -5.739 -17.000 1.00 82.69 90 PRO A O 1
ATOM 695 N N . PRO A 1 91 ? 30.804 -5.807 -14.776 1.00 81.25 91 PRO A N 1
ATOM 696 C CA . PRO A 1 91 ? 31.993 -4.968 -14.812 1.00 81.25 91 PRO A CA 1
ATOM 697 C C . PRO A 1 91 ? 33.177 -5.707 -15.440 1.00 81.25 91 PRO A C 1
ATOM 699 O O . PRO A 1 91 ? 33.306 -6.923 -15.308 1.00 81.25 91 PRO A O 1
ATOM 702 N N . ASN A 1 92 ? 34.064 -4.956 -16.093 1.00 85.00 92 ASN A N 1
ATOM 703 C CA . ASN A 1 92 ? 35.360 -5.471 -16.531 1.00 85.00 92 ASN A CA 1
ATOM 704 C C . ASN A 1 92 ? 36.330 -5.562 -15.340 1.00 85.00 92 ASN A C 1
ATOM 706 O O . ASN A 1 92 ? 36.174 -4.839 -14.357 1.00 85.00 92 ASN A O 1
ATOM 710 N N . ASP A 1 93 ? 37.385 -6.374 -15.450 1.00 86.44 93 ASP A N 1
ATOM 711 C CA . ASP A 1 93 ? 38.332 -6.650 -14.355 1.00 86.44 93 ASP A CA 1
ATOM 712 C C . ASP A 1 93 ? 38.889 -5.385 -13.683 1.00 86.44 93 ASP A C 1
ATOM 714 O O . ASP A 1 93 ? 38.944 -5.288 -12.460 1.00 86.44 93 ASP A O 1
ATOM 718 N N . LYS A 1 94 ? 39.254 -4.360 -14.462 1.00 86.31 94 LYS A N 1
ATOM 719 C CA . LYS A 1 94 ? 39.745 -3.090 -13.902 1.00 86.31 94 LYS A CA 1
ATOM 720 C C . LYS A 1 94 ? 38.648 -2.322 -13.158 1.00 86.31 94 LYS A C 1
ATOM 722 O O . LYS A 1 94 ? 38.919 -1.725 -12.120 1.00 86.31 94 LYS A O 1
ATOM 727 N N . ASP A 1 95 ? 37.415 -2.354 -13.652 1.00 84.19 95 ASP A N 1
ATOM 728 C CA . ASP A 1 95 ? 36.287 -1.683 -13.005 1.00 84.19 95 ASP A CA 1
ATOM 729 C C . ASP A 1 95 ? 35.903 -2.377 -11.692 1.00 84.19 95 ASP A C 1
ATOM 731 O O . ASP A 1 95 ? 35.614 -1.699 -10.706 1.00 84.19 95 ASP A O 1
ATOM 735 N N . LEU A 1 96 ? 35.973 -3.7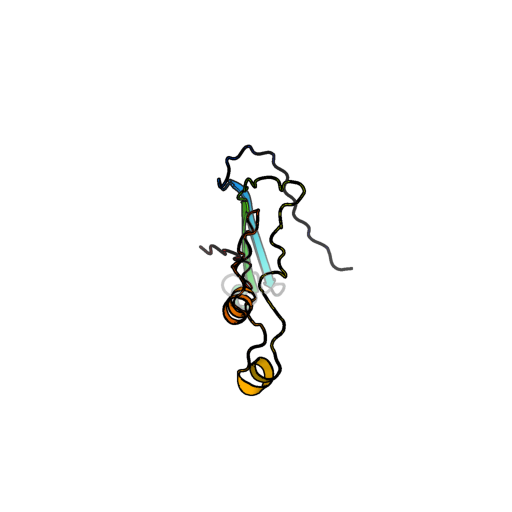11 -11.655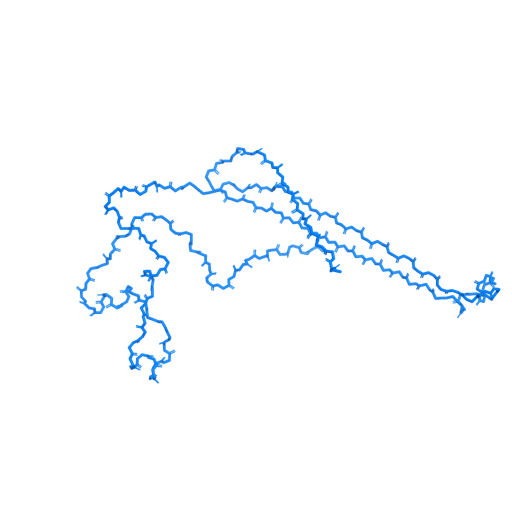 1.00 86.50 96 LEU A N 1
ATOM 736 C CA . LEU A 1 96 ? 35.678 -4.512 -10.471 1.00 86.50 96 LEU A CA 1
ATOM 737 C C . LEU A 1 96 ? 36.784 -4.404 -9.411 1.00 86.50 96 LEU A C 1
ATOM 739 O O . LEU A 1 96 ? 36.502 -4.067 -8.263 1.00 86.50 96 LEU A O 1
ATOM 743 N N . PHE A 1 97 ? 38.037 -4.675 -9.790 1.00 86.50 97 PHE A N 1
ATOM 744 C CA . PHE A 1 97 ? 39.143 -4.823 -8.838 1.00 86.50 97 PHE A CA 1
ATOM 745 C C . PHE A 1 97 ? 39.839 -3.507 -8.479 1.00 86.50 97 PHE A C 1
ATOM 747 O O . PHE A 1 97 ? 40.332 -3.378 -7.362 1.00 86.50 97 PHE A O 1
ATOM 754 N N . LEU A 1 98 ? 39.888 -2.530 -9.391 1.00 88.19 98 LEU A N 1
ATOM 755 C CA . LEU A 1 98 ? 40.562 -1.249 -9.143 1.00 88.19 98 LEU A CA 1
ATOM 756 C C . LEU A 1 98 ? 39.575 -0.136 -8.775 1.00 88.19 98 LEU A C 1
ATOM 758 O O . LEU A 1 98 ? 39.878 0.689 -7.919 1.00 88.19 98 LEU A O 1
ATOM 762 N N . MET A 1 99 ? 38.400 -0.104 -9.416 1.00 83.44 99 MET A N 1
ATOM 763 C CA . MET A 1 99 ? 37.395 0.948 -9.196 1.00 83.44 99 MET A CA 1
ATOM 764 C C . MET A 1 99 ? 36.239 0.537 -8.271 1.00 83.44 99 MET A C 1
ATOM 766 O O . MET A 1 99 ? 35.403 1.385 -7.964 1.00 83.44 99 MET A O 1
ATOM 770 N N . GLY A 1 100 ? 36.161 -0.728 -7.840 1.00 85.00 100 GLY A N 1
ATOM 771 C CA . GLY A 1 100 ? 35.113 -1.223 -6.937 1.00 85.00 100 GLY A CA 1
ATOM 772 C C . GLY A 1 100 ? 33.690 -1.155 -7.507 1.00 85.00 100 GLY A C 1
ATOM 773 O O . GLY A 1 100 ? 32.720 -1.173 -6.750 1.00 85.00 100 GLY A O 1
ATOM 774 N N . LYS A 1 101 ? 33.534 -1.040 -8.831 1.00 82.12 101 LYS A N 1
ATOM 775 C CA . LYS A 1 101 ? 32.228 -0.956 -9.495 1.00 82.12 101 LYS A CA 1
ATOM 776 C C . LYS A 1 101 ? 31.709 -2.367 -9.750 1.00 82.12 101 LYS A C 1
ATOM 778 O O . LYS A 1 101 ? 32.253 -3.090 -10.577 1.00 82.12 101 LYS A O 1
ATOM 783 N N . THR A 1 102 ? 30.642 -2.751 -9.057 1.00 83.12 102 THR A N 1
ATOM 784 C CA . THR A 1 102 ? 29.994 -4.066 -9.213 1.00 83.12 102 THR A CA 1
ATOM 785 C C . THR A 1 102 ? 29.000 -4.121 -10.373 1.00 83.12 102 THR A C 1
ATOM 787 O O . THR A 1 102 ? 28.661 -5.206 -10.834 1.00 83.12 102 THR A O 1
ATOM 790 N N . GLU A 1 103 ? 28.565 -2.969 -10.887 1.00 79.25 103 GLU A N 1
ATOM 791 C CA . GLU A 1 103 ? 27.692 -2.852 -12.055 1.00 79.25 103 GLU A CA 1
ATOM 792 C C . GLU A 1 103 ? 28.130 -1.660 -12.914 1.00 79.25 103 GLU A C 1
ATOM 794 O O . GLU A 1 103 ? 28.432 -0.581 -12.396 1.00 79.25 103 GLU A O 1
ATOM 799 N N . VAL A 1 104 ? 28.132 -1.834 -14.238 1.00 80.25 104 VAL A N 1
ATOM 800 C CA . VAL A 1 104 ? 28.378 -0.743 -15.192 1.00 80.25 104 VAL A CA 1
ATOM 801 C C . VAL A 1 104 ? 27.093 -0.449 -15.956 1.00 80.25 104 VAL A C 1
ATOM 803 O O . VAL A 1 104 ? 26.399 -1.355 -16.418 1.00 80.25 104 VAL A O 1
ATOM 806 N N . SER A 1 105 ? 26.756 0.834 -16.106 1.00 82.00 105 SER A N 1
ATOM 807 C CA . SER A 1 105 ? 25.597 1.246 -16.903 1.00 82.00 105 SER A CA 1
ATOM 808 C C . SER A 1 105 ? 25.809 0.886 -18.373 1.00 82.00 105 SER A C 1
ATOM 810 O O . SER A 1 105 ? 26.774 1.334 -19.002 1.00 82.00 105 SER A O 1
ATOM 812 N N . ARG A 1 106 ? 24.872 0.126 -18.953 1.00 81.00 106 ARG A N 1
ATOM 813 C CA . ARG A 1 106 ? 24.911 -0.242 -20.378 1.00 81.00 106 ARG A CA 1
ATOM 814 C C . ARG A 1 106 ? 24.933 0.991 -21.283 1.00 81.00 106 ARG A C 1
ATOM 816 O O . ARG A 1 106 ? 25.588 0.971 -22.321 1.00 81.00 106 ARG A O 1
ATOM 823 N N . ALA A 1 107 ? 24.247 2.066 -20.891 1.00 80.25 107 ALA A N 1
ATOM 824 C CA . ALA A 1 107 ? 24.237 3.320 -21.641 1.00 80.25 107 ALA A CA 1
ATOM 825 C C . ALA A 1 107 ? 25.639 3.948 -21.703 1.00 80.25 107 ALA A C 1
ATOM 827 O O . ALA A 1 107 ? 26.097 4.306 -22.784 1.00 80.25 107 ALA A O 1
ATOM 828 N N . ALA A 1 108 ? 26.348 3.993 -20.570 1.00 80.81 108 ALA A N 1
ATOM 829 C CA . ALA A 1 108 ? 27.716 4.505 -20.508 1.00 80.81 108 ALA A CA 1
ATOM 830 C C . ALA A 1 108 ? 28.676 3.650 -21.351 1.00 80.81 108 ALA A C 1
ATOM 832 O O . ALA A 1 108 ? 29.440 4.184 -22.150 1.00 80.81 108 ALA A O 1
ATOM 833 N N . ALA A 1 109 ? 28.579 2.320 -21.251 1.00 80.88 109 ALA A N 1
ATOM 834 C CA . ALA A 1 109 ? 29.413 1.406 -22.031 1.00 80.88 109 ALA A CA 1
ATOM 835 C C . ALA A 1 109 ? 29.209 1.555 -23.552 1.00 80.88 109 ALA A C 1
ATOM 837 O O . ALA A 1 109 ? 30.172 1.507 -24.312 1.00 80.88 109 ALA A O 1
ATOM 838 N N . ARG A 1 110 ? 27.968 1.775 -24.012 1.00 82.12 110 ARG A N 1
ATOM 839 C CA . ARG A 1 110 ? 27.669 1.983 -25.442 1.00 82.12 110 ARG A CA 1
ATOM 840 C C . ARG A 1 110 ? 28.198 3.311 -25.969 1.00 82.12 110 ARG A C 1
ATOM 842 O O . ARG A 1 110 ? 28.736 3.329 -27.071 1.00 82.12 110 ARG A O 1
ATOM 849 N N . LEU A 1 111 ? 28.088 4.376 -25.175 1.00 82.62 111 LEU A N 1
ATOM 850 C CA . LEU A 1 111 ? 28.669 5.679 -25.505 1.00 82.62 111 LEU A CA 1
ATOM 851 C C . LEU A 1 111 ? 30.195 5.581 -25.632 1.00 82.62 111 LEU A C 1
ATOM 853 O O . LEU A 1 111 ? 30.753 6.071 -26.609 1.00 82.62 111 LEU A O 1
ATOM 857 N N . HIS A 1 112 ? 30.860 4.874 -24.710 1.00 82.31 112 HIS A N 1
ATOM 858 C CA . HIS A 1 112 ? 32.298 4.594 -24.807 1.00 82.31 112 HIS A CA 1
ATOM 859 C C . HIS A 1 112 ? 32.669 3.759 -26.042 1.00 82.31 112 HIS A C 1
ATOM 861 O O . HIS A 1 112 ? 33.734 3.962 -26.615 1.00 82.31 112 HIS A O 1
ATOM 867 N N . ALA A 1 113 ? 31.791 2.851 -26.473 1.00 81.56 113 ALA A N 1
ATOM 868 C CA . ALA A 1 113 ? 31.969 2.040 -27.676 1.00 81.56 113 ALA A CA 1
ATOM 869 C C . ALA A 1 113 ? 31.579 2.759 -28.987 1.00 81.56 113 ALA A C 1
ATOM 871 O O . ALA A 1 113 ? 31.585 2.128 -30.042 1.00 81.56 113 ALA A O 1
ATOM 872 N N . GLY A 1 114 ? 31.199 4.044 -28.942 1.00 85.38 114 GLY A N 1
ATOM 873 C CA . GLY A 1 114 ? 30.788 4.813 -30.124 1.00 85.38 114 GLY A CA 1
ATOM 874 C C . GLY A 1 114 ? 29.465 4.358 -30.751 1.00 85.38 114 GLY A C 1
ATOM 875 O O . GLY A 1 114 ? 29.176 4.689 -31.899 1.00 85.38 114 GLY A O 1
ATOM 876 N N . LEU A 1 115 ? 28.656 3.583 -30.023 1.00 82.94 115 LEU A N 1
ATOM 877 C CA . LEU A 1 115 ? 27.374 3.074 -30.501 1.00 82.94 115 LEU A CA 1
ATOM 878 C C . LEU A 1 115 ? 26.248 4.056 -30.149 1.00 82.94 115 LEU A C 1
ATOM 880 O O . LEU A 1 115 ? 26.201 4.542 -29.014 1.00 82.94 115 LEU A O 1
ATOM 884 N N . PRO A 1 116 ? 25.291 4.303 -31.062 1.00 79.06 116 PRO A N 1
ATOM 885 C CA . PRO A 1 116 ? 24.159 5.170 -30.766 1.00 79.06 116 PRO A CA 1
ATOM 886 C C . PRO A 1 116 ? 23.289 4.604 -29.623 1.00 79.06 116 PRO A C 1
ATOM 888 O O . PRO A 1 116 ? 23.242 3.377 -29.417 1.00 79.06 116 PRO A O 1
ATOM 891 N N . PRO A 1 117 ? 22.579 5.476 -28.876 1.00 74.81 117 PRO A N 1
ATOM 892 C CA . PRO A 1 117 ? 21.609 5.058 -27.872 1.00 74.81 117 PRO A CA 1
ATOM 893 C C . PRO A 1 117 ? 20.543 4.159 -28.499 1.00 74.81 117 PRO A C 1
ATOM 895 O O . PRO A 1 117 ? 20.049 4.430 -29.591 1.00 74.81 117 PRO A O 1
ATOM 898 N N . ARG A 1 118 ? 20.183 3.074 -27.809 1.00 74.25 118 ARG A N 1
ATOM 899 C CA . ARG A 1 118 ? 19.105 2.193 -28.262 1.00 74.25 118 ARG A CA 1
ATOM 900 C C . ARG A 1 118 ? 17.778 2.781 -27.792 1.00 74.25 118 ARG A C 1
ATOM 902 O O . ARG A 1 118 ? 17.581 2.930 -26.586 1.00 74.25 118 ARG A O 1
ATOM 909 N N . GLU A 1 119 ? 16.894 3.116 -28.724 1.00 69.88 119 GLU A N 1
ATOM 910 C CA . GLU A 1 119 ? 15.529 3.513 -28.386 1.00 69.88 119 GLU A CA 1
ATOM 911 C C . GLU A 1 119 ? 14.738 2.274 -27.961 1.00 69.88 119 GLU A C 1
ATOM 913 O O . GLU A 1 119 ? 14.745 1.248 -28.646 1.00 69.88 119 GLU A O 1
ATOM 918 N N . PHE A 1 120 ? 14.110 2.348 -26.790 1.00 69.31 120 PHE A N 1
ATOM 919 C CA . PHE A 1 120 ? 13.234 1.299 -26.285 1.00 69.31 120 PHE A CA 1
ATOM 920 C C . PHE A 1 120 ? 11.791 1.774 -26.338 1.00 69.31 120 PHE A C 1
ATOM 922 O O . PHE A 1 120 ? 11.490 2.907 -25.957 1.00 69.31 120 PHE A O 1
ATOM 929 N N . THR A 1 121 ? 10.900 0.873 -26.733 1.00 69.31 121 THR A N 1
ATOM 930 C CA . THR A 1 121 ? 9.460 1.116 -26.710 1.00 69.31 121 THR A CA 1
ATOM 931 C C . THR A 1 121 ? 8.867 0.577 -25.409 1.00 69.31 121 THR A C 1
ATOM 933 O O . THR A 1 121 ? 9.292 -0.454 -24.879 1.00 69.31 121 THR A O 1
ATOM 936 N N . GLY A 1 122 ? 7.869 1.288 -24.883 1.00 67.06 122 GLY A N 1
ATOM 937 C CA . GLY A 1 122 ? 7.190 0.961 -23.630 1.00 67.06 122 GLY A CA 1
ATOM 938 C C . GLY A 1 122 ? 7.608 1.861 -22.465 1.00 67.06 122 GLY A C 1
ATOM 939 O O . GLY A 1 122 ? 8.522 2.677 -22.563 1.00 67.06 122 GLY A O 1
ATOM 940 N N . HIS A 1 123 ? 6.907 1.724 -21.342 1.00 63.91 123 HIS A N 1
ATOM 941 C CA . HIS A 1 123 ? 7.197 2.461 -20.115 1.00 63.91 123 HIS A CA 1
ATOM 942 C C . HIS A 1 123 ? 7.467 1.464 -18.992 1.00 63.91 123 HIS A C 1
ATOM 944 O O . HIS A 1 123 ? 6.628 0.619 -18.692 1.00 63.91 123 HIS A O 1
ATOM 950 N N . MET A 1 124 ? 8.637 1.571 -18.367 1.00 64.44 124 MET A N 1
ATOM 951 C CA . MET A 1 124 ? 8.946 0.865 -17.127 1.00 64.44 124 MET A CA 1
ATOM 952 C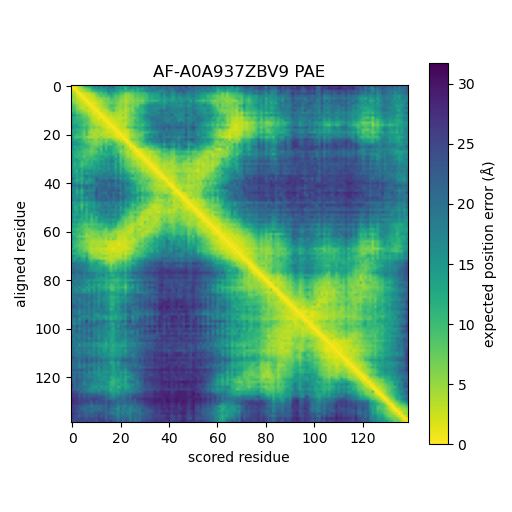 C . MET A 1 124 ? 8.676 1.830 -15.974 1.00 64.44 124 MET A C 1
ATOM 954 O O . MET A 1 124 ? 9.179 2.954 -15.999 1.00 64.44 124 MET A O 1
ATOM 958 N N . LEU A 1 125 ? 7.881 1.416 -14.979 1.00 63.06 125 LEU A N 1
ATOM 959 C CA . LEU A 1 125 ? 7.869 2.122 -13.700 1.00 63.06 125 LEU A CA 1
ATOM 960 C C . LEU A 1 125 ? 9.271 1.988 -13.108 1.00 63.06 125 LEU A C 1
ATOM 962 O O . LEU A 1 125 ? 9.691 0.883 -12.766 1.00 63.06 125 LEU A O 1
ATOM 966 N N . ASP A 1 126 ? 9.994 3.101 -13.030 1.00 62.28 126 ASP A N 1
ATOM 967 C CA . ASP A 1 126 ? 11.268 3.145 -12.328 1.00 62.28 126 ASP A CA 1
ATOM 968 C C . ASP A 1 126 ? 10.975 3.065 -10.830 1.00 62.28 126 ASP A C 1
ATOM 970 O O . ASP A 1 126 ? 10.648 4.052 -10.167 1.00 62.28 126 ASP A O 1
ATOM 974 N N . LEU A 1 127 ? 10.949 1.835 -10.322 1.00 63.97 127 LEU A N 1
ATOM 975 C CA . LEU A 1 127 ? 10.844 1.591 -8.898 1.00 63.97 127 LEU A CA 1
ATOM 976 C C . LEU A 1 127 ? 12.219 1.892 -8.299 1.00 63.97 127 LEU A C 1
ATOM 978 O O . LEU A 1 127 ? 13.201 1.304 -8.762 1.00 63.97 127 LEU A O 1
ATOM 982 N N . PRO A 1 128 ? 12.322 2.756 -7.272 1.00 57.31 128 PRO A N 1
ATOM 983 C CA . PRO A 1 128 ? 13.587 2.972 -6.589 1.00 57.31 128 PRO A CA 1
ATOM 984 C C . PRO A 1 128 ? 14.111 1.615 -6.114 1.00 57.31 128 PRO A C 1
ATOM 986 O O . PRO A 1 128 ? 13.484 0.947 -5.285 1.00 57.31 128 PRO A O 1
ATOM 989 N N . LYS A 1 129 ? 15.236 1.178 -6.690 1.00 57.53 129 LYS A N 1
ATOM 990 C CA . LYS A 1 129 ? 15.871 -0.092 -6.343 1.00 57.53 129 LYS A CA 1
ATOM 991 C C . LYS A 1 129 ? 16.236 -0.038 -4.855 1.00 57.53 129 LYS A C 1
ATOM 993 O O . LYS A 1 129 ? 17.146 0.686 -4.471 1.00 57.53 129 LYS A O 1
ATOM 998 N N . GLY A 1 130 ? 15.475 -0.756 -4.024 1.00 55.09 130 GLY A N 1
ATOM 999 C CA . GLY A 1 130 ? 15.696 -0.855 -2.576 1.00 55.09 130 GLY A CA 1
ATOM 1000 C C . GLY A 1 130 ? 14.612 -0.270 -1.660 1.00 55.09 130 GLY A C 1
ATOM 1001 O O . GLY A 1 130 ? 14.798 -0.305 -0.449 1.00 55.09 130 GLY A O 1
ATOM 1002 N N . GLY A 1 131 ? 13.481 0.238 -2.168 1.00 45.62 131 GLY A N 1
ATOM 1003 C CA . GLY A 1 131 ? 12.476 0.879 -1.308 1.00 45.62 131 GLY A CA 1
ATOM 1004 C C . GLY A 1 131 ? 11.034 0.499 -1.615 1.00 45.62 131 GLY A C 1
ATOM 1005 O O . GLY A 1 131 ? 10.350 1.217 -2.342 1.00 45.62 131 GLY A O 1
ATOM 1006 N N . ALA A 1 132 ? 10.516 -0.557 -0.981 1.00 46.81 132 ALA A N 1
ATOM 1007 C CA . ALA A 1 132 ? 9.079 -0.644 -0.744 1.00 46.81 132 ALA A CA 1
ATOM 1008 C C . ALA A 1 132 ? 8.710 0.520 0.189 1.00 46.81 132 ALA A C 1
ATOM 1010 O O . ALA A 1 132 ? 8.956 0.458 1.393 1.00 46.81 132 ALA A O 1
ATOM 1011 N N . ARG A 1 133 ? 8.191 1.627 -0.361 1.00 56.56 133 ARG A N 1
ATOM 1012 C CA . ARG A 1 133 ? 7.705 2.757 0.442 1.00 56.56 133 ARG A CA 1
ATOM 1013 C C . ARG A 1 133 ? 6.417 2.338 1.145 1.00 56.56 133 ARG A C 1
ATOM 1015 O O . ARG A 1 133 ? 5.318 2.648 0.701 1.00 56.56 133 ARG A O 1
ATOM 1022 N N . VAL A 1 134 ? 6.575 1.623 2.254 1.00 54.84 134 VAL A N 1
ATOM 1023 C CA . VAL A 1 134 ? 5.547 1.479 3.280 1.00 54.84 134 VAL A CA 1
ATOM 1024 C C . VAL A 1 134 ? 5.423 2.848 3.937 1.00 54.84 134 VAL A C 1
ATOM 1026 O O . VAL A 1 134 ? 6.246 3.238 4.761 1.00 54.84 134 VAL A O 1
ATOM 1029 N N . VAL A 1 135 ? 4.440 3.633 3.506 1.00 56.38 135 VAL A N 1
ATOM 1030 C CA . VAL A 1 135 ? 4.134 4.912 4.147 1.00 56.38 135 VAL A CA 1
ATOM 1031 C C . VAL A 1 135 ? 3.342 4.597 5.412 1.00 56.38 135 VAL A C 1
ATOM 1033 O O . VAL A 1 135 ? 2.128 4.426 5.366 1.00 56.38 135 VAL A O 1
ATOM 1036 N N . SER A 1 136 ? 4.032 4.466 6.547 1.00 50.31 136 SER A N 1
ATOM 1037 C CA . SER A 1 136 ? 3.375 4.420 7.852 1.00 50.31 136 SER A CA 1
ATOM 1038 C C . SER A 1 136 ? 3.009 5.847 8.256 1.00 50.31 136 SER A C 1
ATOM 1040 O O . SER A 1 136 ? 3.870 6.610 8.697 1.00 50.31 136 SER A O 1
ATOM 1042 N N . ALA A 1 137 ? 1.746 6.226 8.101 1.00 51.91 137 ALA A N 1
ATOM 1043 C CA . ALA A 1 137 ? 1.226 7.388 8.805 1.00 51.91 137 ALA A CA 1
ATOM 1044 C C . ALA A 1 137 ? 0.981 6.962 10.260 1.00 51.91 137 ALA A C 1
ATOM 1046 O O . ALA A 1 137 ? 0.084 6.167 10.523 1.00 51.91 137 ALA A O 1
ATOM 1047 N N . ARG A 1 138 ? 1.822 7.427 11.191 1.00 47.34 138 ARG A N 1
ATOM 1048 C CA . ARG A 1 138 ? 1.517 7.382 12.626 1.00 47.34 138 ARG A CA 1
ATOM 1049 C C . ARG A 1 138 ? 0.845 8.692 13.008 1.00 47.34 138 ARG A C 1
ATOM 1051 O O . ARG A 1 138 ? 1.343 9.753 12.632 1.00 47.34 138 ARG A O 1
ATOM 1058 N N . LYS A 1 139 ? -0.265 8.588 13.729 1.00 38.03 139 LYS A N 1
ATOM 1059 C CA . LYS A 1 139 ? -0.839 9.684 14.503 1.00 38.03 139 LYS A CA 1
ATOM 1060 C C . LYS A 1 139 ? -0.397 9.543 15.954 1.00 38.03 139 LYS A C 1
ATOM 1062 O O . LYS A 1 139 ? -0.244 8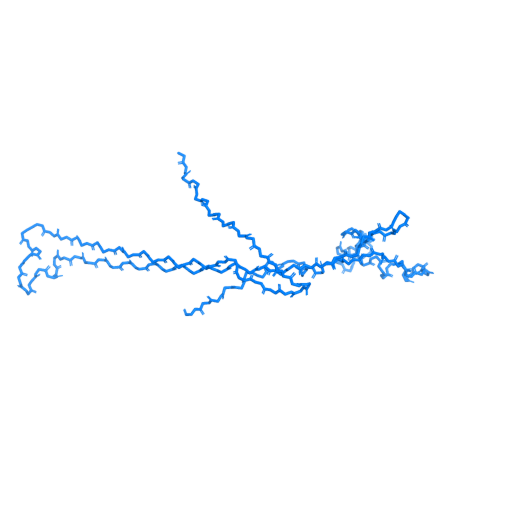.382 16.394 1.00 38.03 139 LYS A O 1
#

pLDDT: mean 76.14, std 10.35, range [38.03, 88.19]

Radius of gyration: 29.42 Å; Cα contacts (8 Å, |Δi|>4): 150; chains: 1; bounding box: 55×35×86 Å

Mean predicted aligned error: 14.76 Å

Nearest PDB structures (foldseek):
  8jvb-assembly1_A  TM=7.615E-01  e=1.939E-03  Acidithiobacillus caldus SM-1
  8odn-assembly1_A  TM=6.644E-01  e=9.217E-04  Pseudomonas aeruginosa PAO1
  6pee-assembly1_A  TM=6.690E-01  e=3.151E-02  Salmonella enterica subsp. enterica serovar Typhimurium str. LT2
  6q14-assembly1_G  TM=6.690E-01  e=3.151E-02  Salmonella enterica subsp. enterica serovar Typhimurium str. LT2
  7ahi-assembly1_5P  TM=7.078E-01  e=1.023E-01  Salmonella enterica subsp. enterica serovar Typhimurium str. LT2